Protein AF-A0AAW3Z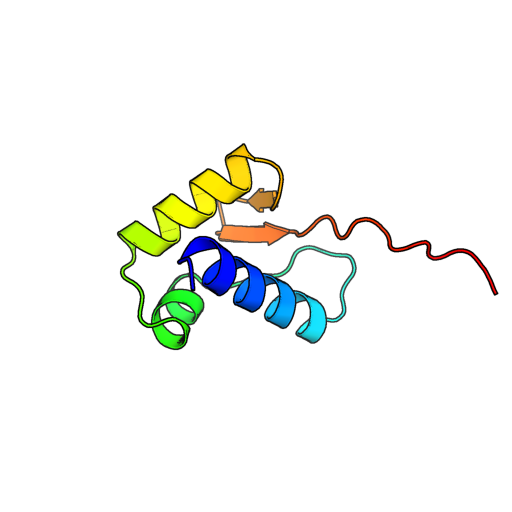XH7-F1 (afdb_monomer_lite)

InterPro domains:
  IPR036388 Winged helix-like DNA-binding domain superfamily [G3DSA:1.10.10.10] (1-69)

Structure (mmCIF, N/CA/C/O backbone):
data_AF-A0AAW3ZXH7-F1
#
_entry.id   AF-A0AAW3ZXH7-F1
#
loop_
_atom_site.group_PDB
_atom_site.id
_atom_site.type_symbol
_atom_site.label_atom_id
_atom_site.label_alt_id
_atom_site.label_comp_id
_atom_site.label_asym_id
_atom_site.label_entity_id
_atom_site.label_seq_id
_atom_site.pdbx_PDB_ins_code
_atom_site.Cartn_x
_atom_site.Cartn_y
_atom_site.Cartn_z
_atom_site.occupancy
_atom_site.B_iso_or_equiv
_atom_site.auth_seq_id
_atom_site.auth_comp_id
_atom_site.auth_asym_id
_atom_site.auth_atom_id
_atom_site.pdbx_PDB_model_num
ATOM 1 N N . MET A 1 1 ? -1.286 14.985 10.708 1.00 56.84 1 MET A N 1
ATOM 2 C CA . MET A 1 1 ? -1.137 14.190 9.460 1.00 56.84 1 MET A CA 1
ATOM 3 C C . MET A 1 1 ? -1.966 12.923 9.584 1.00 56.84 1 MET A C 1
ATOM 5 O O . MET A 1 1 ? -1.729 12.175 10.524 1.00 56.84 1 MET A O 1
ATOM 9 N N . ASN A 1 2 ? -2.925 12.710 8.679 1.00 82.69 2 ASN A N 1
ATOM 10 C CA . ASN A 1 2 ? -3.777 11.517 8.649 1.00 82.69 2 ASN A CA 1
ATOM 11 C C . ASN A 1 2 ? -2.942 10.246 8.352 1.00 82.69 2 ASN A C 1
ATOM 13 O O . ASN A 1 2 ? -1.942 10.316 7.638 1.00 82.69 2 ASN A O 1
ATOM 17 N N . VAL A 1 3 ? -3.315 9.092 8.906 1.00 83.38 3 VAL A N 1
ATOM 18 C CA . VAL A 1 3 ? -2.579 7.821 8.747 1.00 83.38 3 VAL A CA 1
ATOM 19 C C . VAL A 1 3 ? -2.520 7.391 7.279 1.00 83.38 3 VAL A C 1
ATOM 21 O O . VAL A 1 3 ? -1.457 7.005 6.793 1.00 83.38 3 VAL A O 1
ATOM 24 N N . GLN A 1 4 ? -3.625 7.570 6.551 1.00 83.94 4 GLN A N 1
ATOM 25 C CA . GLN A 1 4 ? -3.706 7.341 5.106 1.00 83.94 4 GLN A CA 1
ATOM 26 C C . GLN A 1 4 ? -2.621 8.096 4.332 1.00 83.94 4 GLN A C 1
ATOM 28 O O . GLN A 1 4 ? -1.937 7.507 3.499 1.00 83.94 4 GLN A O 1
ATOM 33 N N . SER A 1 5 ? -2.387 9.377 4.642 1.00 86.19 5 SER A N 1
ATOM 34 C CA . SER A 1 5 ? -1.386 10.163 3.915 1.00 86.19 5 SER A CA 1
ATOM 35 C C . SER A 1 5 ? 0.051 9.769 4.252 1.00 86.19 5 SER A C 1
ATOM 37 O O . SER A 1 5 ? 0.929 9.926 3.406 1.00 86.19 5 SER A O 1
ATOM 39 N N . LYS A 1 6 ? 0.313 9.214 5.443 1.00 88.12 6 LYS A N 1
ATOM 40 C CA . LYS A 1 6 ? 1.622 8.626 5.779 1.00 88.12 6 LYS A CA 1
ATOM 41 C C . LYS A 1 6 ? 1.895 7.364 4.965 1.00 88.12 6 LYS A C 1
ATOM 43 O O . LYS A 1 6 ? 2.960 7.259 4.365 1.00 88.12 6 LYS A O 1
ATOM 48 N N . ILE A 1 7 ? 0.929 6.447 4.919 1.00 86.12 7 ILE A N 1
ATOM 49 C CA . ILE A 1 7 ? 1.045 5.191 4.165 1.00 86.12 7 ILE A CA 1
ATOM 50 C C . ILE A 1 7 ? 1.194 5.477 2.672 1.00 86.12 7 ILE A C 1
ATOM 52 O O . ILE A 1 7 ? 2.099 4.947 2.034 1.00 86.12 7 ILE A O 1
ATOM 56 N N . LEU A 1 8 ? 0.387 6.390 2.133 1.00 84.94 8 LEU A N 1
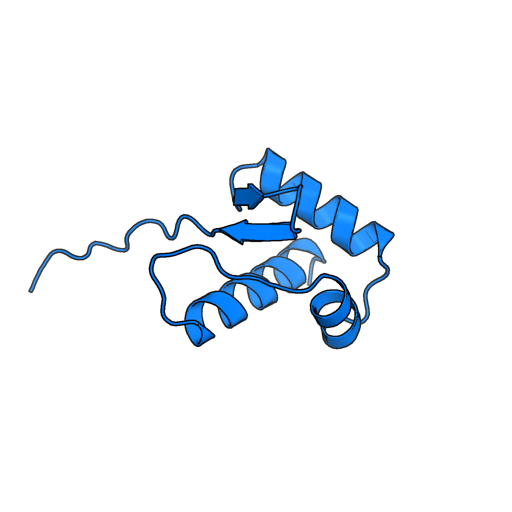ATOM 57 C CA . LEU A 1 8 ? 0.449 6.746 0.720 1.00 84.94 8 LEU A CA 1
ATOM 58 C C . LEU A 1 8 ? 1.793 7.395 0.356 1.00 84.94 8 LEU A C 1
ATOM 60 O O . LEU A 1 8 ? 2.405 7.003 -0.630 1.00 84.94 8 LEU A O 1
ATOM 64 N N . LYS A 1 9 ? 2.321 8.298 1.197 1.00 88.00 9 LYS A N 1
ATOM 65 C CA . LYS A 1 9 ? 3.671 8.865 1.010 1.00 88.00 9 LYS A CA 1
ATOM 66 C C . LYS A 1 9 ? 4.762 7.796 1.011 1.00 88.00 9 LYS A C 1
ATOM 68 O O . LYS A 1 9 ? 5.667 7.872 0.184 1.00 88.00 9 LYS A O 1
ATOM 73 N N . PHE A 1 10 ? 4.686 6.824 1.918 1.00 88.31 10 PHE A N 1
ATOM 74 C CA . PHE A 1 10 ? 5.651 5.727 1.985 1.00 88.31 10 PHE A CA 1
ATOM 75 C C . PHE A 1 10 ? 5.599 4.854 0.726 1.00 88.31 10 PHE A C 1
ATOM 77 O O . PHE A 1 10 ? 6.632 4.625 0.103 1.00 88.31 10 PHE A O 1
ATOM 84 N N . ILE A 1 11 ? 4.398 4.453 0.295 1.00 84.94 11 ILE A N 1
ATOM 85 C CA . ILE A 1 11 ? 4.202 3.667 -0.932 1.00 84.94 11 ILE A CA 1
ATOM 86 C C . ILE A 1 11 ? 4.732 4.437 -2.147 1.00 84.94 11 ILE A C 1
ATOM 88 O O . ILE A 1 11 ? 5.542 3.914 -2.905 1.00 84.94 11 ILE A O 1
ATOM 92 N N . THR A 1 12 ? 4.356 5.709 -2.306 1.00 84.94 12 THR A N 1
ATOM 93 C CA . THR A 1 12 ? 4.838 6.546 -3.415 1.00 84.94 12 THR A CA 1
ATOM 94 C C . THR A 1 12 ? 6.359 6.699 -3.406 1.00 84.94 12 THR A C 1
ATOM 96 O O . THR A 1 12 ? 6.971 6.675 -4.471 1.00 84.94 12 THR A O 1
ATOM 99 N N . LYS A 1 13 ? 6.984 6.847 -2.231 1.00 88.44 13 LYS A N 1
ATOM 100 C CA . LYS A 1 13 ? 8.446 6.909 -2.104 1.00 88.44 13 LYS A CA 1
ATOM 101 C C . LYS A 1 13 ? 9.091 5.612 -2.601 1.00 88.44 13 LYS A C 1
ATOM 103 O O . LYS A 1 13 ? 9.954 5.684 -3.466 1.00 88.44 13 LYS A O 1
ATOM 108 N N . LYS A 1 14 ? 8.627 4.451 -2.128 1.00 86.12 14 LYS A N 1
ATOM 109 C CA . LYS A 1 14 ? 9.151 3.138 -2.542 1.00 86.12 14 LYS A CA 1
ATOM 110 C C . LYS A 1 14 ? 9.028 2.889 -4.039 1.00 86.12 14 LYS A C 1
ATOM 112 O O . LYS A 1 14 ? 9.948 2.362 -4.649 1.00 86.12 14 LYS A O 1
ATOM 117 N N . ILE A 1 15 ? 7.927 3.319 -4.641 1.00 79.88 15 ILE A N 1
ATOM 118 C CA . ILE A 1 15 ? 7.711 3.166 -6.082 1.00 79.88 15 ILE A CA 1
ATOM 119 C C . ILE A 1 15 ? 8.644 4.074 -6.884 1.00 79.88 15 ILE A C 1
ATOM 121 O O . ILE A 1 15 ? 9.242 3.631 -7.859 1.00 79.88 15 ILE A O 1
ATOM 125 N N . LYS A 1 16 ? 8.834 5.325 -6.443 1.00 83.81 16 LYS A N 1
ATOM 126 C CA . LYS A 1 16 ? 9.819 6.228 -7.056 1.00 83.81 16 LYS A CA 1
ATOM 127 C C . LYS A 1 16 ? 11.246 5.692 -6.938 1.00 83.81 16 LYS A C 1
ATOM 129 O O . LYS A 1 16 ? 12.009 5.829 -7.883 1.00 83.81 16 LYS A O 1
ATOM 134 N N . GLU A 1 17 ? 11.592 5.086 -5.804 1.00 85.81 17 GLU A N 1
ATOM 135 C CA . GLU A 1 17 ? 12.896 4.441 -5.592 1.00 85.81 17 GLU A CA 1
ATOM 136 C C . GLU A 1 17 ? 13.081 3.203 -6.477 1.00 85.81 17 GLU A C 1
ATOM 138 O O . GLU A 1 17 ? 14.173 2.989 -6.994 1.00 85.81 17 GLU A O 1
ATOM 143 N N . ALA A 1 18 ? 12.022 2.416 -6.686 1.00 81.31 18 ALA A N 1
ATOM 144 C CA . ALA A 1 18 ? 12.057 1.236 -7.547 1.00 81.31 18 ALA A CA 1
ATOM 145 C C . ALA A 1 18 ? 12.215 1.582 -9.039 1.00 81.31 18 ALA A C 1
ATOM 147 O O . ALA A 1 18 ? 12.672 0.735 -9.801 1.00 81.31 18 ALA A O 1
ATOM 148 N N . ASN A 1 19 ? 11.856 2.809 -9.445 1.00 80.75 19 ASN A N 1
ATOM 149 C CA . ASN A 1 19 ? 12.002 3.334 -10.808 1.00 80.75 19 ASN A CA 1
ATOM 150 C C . ASN A 1 19 ? 11.521 2.351 -11.893 1.00 80.75 19 ASN A C 1
ATOM 152 O O . ASN A 1 19 ? 12.211 2.090 -12.878 1.00 80.75 19 ASN A O 1
ATOM 156 N N . THR A 1 20 ? 10.342 1.771 -11.676 1.00 72.12 20 THR A N 1
ATOM 157 C CA . THR A 1 20 ? 9.749 0.761 -12.551 1.00 72.12 20 THR A CA 1
ATOM 158 C C . THR A 1 20 ? 8.313 1.135 -12.901 1.00 72.12 20 THR A C 1
ATOM 160 O O . THR A 1 20 ? 7.606 1.736 -12.090 1.00 72.12 20 THR A O 1
ATOM 163 N N . ASP A 1 21 ? 7.900 0.766 -14.113 1.00 69.94 21 ASP A N 1
ATOM 164 C CA . ASP A 1 21 ? 6.511 0.848 -14.577 1.00 69.94 21 ASP A CA 1
ATOM 165 C C . ASP A 1 21 ? 5.703 -0.418 -14.169 1.00 69.94 21 ASP A C 1
ATOM 167 O O . ASP A 1 21 ? 4.528 -0.544 -14.515 1.00 69.94 21 ASP A O 1
ATOM 171 N N . ASP A 1 22 ? 6.327 -1.350 -13.432 1.00 75.12 22 ASP A N 1
ATOM 172 C CA . ASP A 1 22 ? 5.765 -2.634 -12.984 1.00 75.12 22 ASP A CA 1
ATOM 173 C C . ASP A 1 22 ? 5.387 -2.640 -11.480 1.00 75.12 22 ASP A C 1
ATOM 175 O O . ASP A 1 22 ? 5.556 -1.654 -10.756 1.00 75.12 22 ASP A O 1
ATOM 179 N N . TRP A 1 23 ? 4.858 -3.762 -10.988 1.00 73.12 23 TRP A N 1
ATOM 180 C CA . TRP A 1 23 ? 4.503 -3.976 -9.583 1.00 73.12 23 TRP A CA 1
ATOM 181 C C . TRP A 1 23 ? 5.716 -3.849 -8.657 1.00 73.12 23 TRP A C 1
ATOM 183 O O . TRP A 1 23 ? 6.786 -4.399 -8.916 1.00 73.12 23 TRP A O 1
ATOM 193 N N . VAL A 1 24 ? 5.529 -3.179 -7.516 1.00 76.12 24 VAL A N 1
ATOM 194 C CA . VAL A 1 24 ? 6.574 -3.010 -6.502 1.00 76.12 24 VAL A CA 1
ATOM 195 C C . VAL A 1 24 ? 6.213 -3.815 -5.263 1.00 76.12 24 VAL A C 1
ATOM 197 O O . VAL A 1 24 ? 5.171 -3.623 -4.631 1.00 76.12 24 VAL A O 1
ATOM 200 N N . TYR A 1 25 ? 7.103 -4.724 -4.878 1.00 80.62 25 TYR A N 1
ATOM 201 C CA . TYR A 1 25 ? 6.968 -5.411 -3.604 1.00 80.62 25 TYR A CA 1
ATOM 202 C C . TYR A 1 25 ? 7.288 -4.459 -2.456 1.00 80.62 25 TYR A C 1
ATOM 204 O O . TYR A 1 25 ? 8.381 -3.901 -2.379 1.00 80.62 25 TYR A O 1
ATOM 212 N N . ILE A 1 26 ? 6.327 -4.287 -1.550 1.00 80.38 26 ILE A N 1
ATOM 213 C CA . ILE A 1 26 ? 6.502 -3.498 -0.334 1.00 80.38 26 ILE A CA 1
ATOM 214 C C . ILE A 1 26 ? 6.100 -4.377 0.842 1.00 80.38 26 ILE A C 1
ATOM 216 O O . ILE A 1 26 ? 4.941 -4.758 0.989 1.00 80.38 26 ILE A O 1
ATOM 220 N N . SER A 1 27 ? 7.057 -4.677 1.715 1.00 79.12 27 SER A N 1
ATOM 221 C CA . SER A 1 27 ? 6.782 -5.492 2.893 1.00 79.12 27 SER A CA 1
ATOM 222 C C . SER A 1 27 ? 5.905 -4.734 3.895 1.00 79.12 27 SER A C 1
ATOM 224 O O . SER A 1 27 ? 6.201 -3.600 4.284 1.00 79.12 27 SER A O 1
ATOM 226 N N . GLN A 1 28 ? 4.849 -5.385 4.392 1.00 78.31 28 GLN A N 1
ATOM 227 C CA . GLN A 1 28 ? 4.043 -4.836 5.487 1.00 78.31 28 GLN A CA 1
ATOM 228 C C . GLN A 1 28 ? 4.866 -4.600 6.756 1.00 78.31 28 GLN A C 1
ATOM 230 O O . GLN A 1 28 ? 4.610 -3.637 7.481 1.00 78.31 28 GLN A O 1
ATOM 235 N N . ASP A 1 29 ? 5.845 -5.459 7.042 1.00 81.88 29 ASP A N 1
ATOM 236 C CA . ASP A 1 29 ? 6.686 -5.314 8.230 1.00 81.88 29 ASP A CA 1
ATOM 237 C C . ASP A 1 29 ? 7.672 -4.158 8.101 1.00 81.88 29 ASP A C 1
ATOM 239 O O . ASP A 1 29 ? 7.932 -3.467 9.087 1.00 81.88 29 ASP A O 1
ATOM 243 N N . GLU A 1 30 ? 8.152 -3.878 6.891 1.00 83.38 30 GLU A N 1
ATOM 244 C CA . GLU A 1 30 ? 8.922 -2.667 6.614 1.00 83.38 30 GLU A CA 1
ATOM 245 C C . GLU A 1 30 ? 8.066 -1.414 6.841 1.00 83.38 30 GLU A C 1
ATOM 247 O O . GLU A 1 30 ? 8.457 -0.517 7.589 1.00 83.38 30 GLU A O 1
ATOM 252 N N . MET A 1 31 ? 6.849 -1.395 6.289 1.00 84.19 31 MET A N 1
ATOM 253 C CA . MET A 1 31 ? 5.919 -0.273 6.432 1.00 84.19 31 MET A CA 1
ATOM 254 C C . MET A 1 31 ? 5.545 -0.011 7.899 1.00 84.19 31 MET A C 1
ATOM 256 O O . MET A 1 31 ? 5.537 1.135 8.347 1.00 84.19 31 MET A O 1
ATOM 260 N N . LYS A 1 32 ? 5.275 -1.062 8.682 1.00 84.31 32 LYS A N 1
ATOM 261 C CA . LYS A 1 32 ? 5.028 -0.953 10.130 1.00 84.31 32 LYS A CA 1
ATOM 262 C C . LYS A 1 32 ? 6.210 -0.346 10.874 1.00 84.31 32 LYS A C 1
ATOM 264 O O . LYS A 1 32 ? 6.001 0.519 11.724 1.00 84.31 32 LYS A O 1
ATOM 269 N N . LYS A 1 33 ? 7.427 -0.825 10.588 1.00 86.38 33 LYS A N 1
ATOM 270 C CA . LYS A 1 33 ? 8.656 -0.384 11.261 1.00 86.38 33 LYS A CA 1
ATOM 271 C C . LYS A 1 33 ? 8.949 1.081 10.960 1.00 86.38 33 LYS A C 1
ATOM 273 O O . LYS A 1 33 ? 9.157 1.851 11.894 1.00 86.38 33 LYS A O 1
ATOM 278 N N . GLU A 1 34 ? 8.898 1.475 9.690 1.00 87.75 34 GLU A N 1
ATOM 279 C CA . GLU A 1 34 ? 9.136 2.862 9.274 1.00 87.75 34 GLU A CA 1
ATOM 280 C C . GLU A 1 34 ? 8.068 3.818 9.811 1.00 87.75 34 GLU A C 1
ATOM 282 O O . GLU A 1 34 ? 8.384 4.879 10.348 1.00 87.75 34 GLU A O 1
ATOM 287 N N . LEU A 1 35 ? 6.790 3.445 9.702 1.00 87.44 35 LEU A N 1
ATOM 288 C CA . LEU A 1 35 ? 5.689 4.336 10.070 1.00 87.44 35 LEU A CA 1
ATOM 289 C C . LEU A 1 35 ? 5.335 4.289 11.560 1.00 87.44 35 LEU A C 1
ATOM 291 O O . LEU A 1 35 ? 4.539 5.117 12.012 1.00 87.44 35 LEU A O 1
ATOM 295 N N . ARG A 1 36 ? 5.918 3.349 12.318 1.00 89.44 36 ARG A N 1
ATOM 296 C CA . ARG A 1 36 ? 5.587 3.046 13.722 1.00 89.44 36 ARG A CA 1
ATOM 297 C C . ARG A 1 36 ? 4.078 2.861 13.923 1.00 89.44 36 ARG A C 1
ATOM 299 O O . ARG A 1 36 ? 3.483 3.426 14.839 1.00 89.44 36 ARG A O 1
ATOM 306 N N . LEU A 1 37 ? 3.455 2.096 13.027 1.00 87.12 37 LEU A N 1
ATOM 307 C CA . LEU A 1 37 ? 2.017 1.806 13.031 1.00 87.12 37 LEU A CA 1
ATOM 308 C C . LEU A 1 37 ? 1.753 0.342 13.390 1.00 87.12 37 LEU A C 1
ATOM 310 O O . LEU A 1 37 ? 2.553 -0.544 13.088 1.00 87.12 37 LEU A O 1
ATOM 314 N N . SER A 1 38 ? 0.594 0.079 13.998 1.00 86.00 38 SER A N 1
ATOM 315 C CA . SER A 1 38 ? 0.162 -1.291 14.274 1.00 86.00 38 SER A CA 1
ATOM 316 C C . SER A 1 38 ? -0.217 -2.026 12.984 1.00 86.00 38 SER A C 1
ATOM 318 O O . SER A 1 38 ? -0.643 -1.417 11.99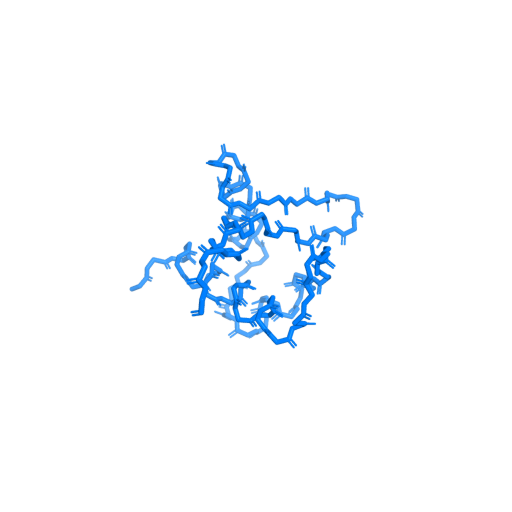9 1.00 86.00 38 SER A O 1
ATOM 320 N N . HIS A 1 39 ? -0.111 -3.361 13.000 1.00 84.06 39 HIS A N 1
ATOM 321 C CA . HIS A 1 39 ? -0.511 -4.200 11.862 1.00 84.06 39 HIS A CA 1
ATOM 322 C C . HIS A 1 39 ? -1.950 -3.926 11.422 1.00 84.06 39 HIS A C 1
ATOM 324 O O . HIS A 1 39 ? -2.225 -3.804 10.232 1.00 84.06 39 HIS A O 1
ATOM 330 N N . GLN A 1 40 ? -2.858 -3.810 12.392 1.00 86.50 40 GLN A N 1
ATOM 331 C CA . GLN A 1 40 ? -4.276 -3.607 12.136 1.00 86.50 40 GLN A CA 1
ATOM 332 C C . GLN A 1 40 ? -4.530 -2.279 11.420 1.00 86.50 40 GLN A C 1
ATOM 334 O O . GLN A 1 40 ? -5.243 -2.260 10.421 1.00 86.50 40 GLN A O 1
ATOM 339 N N . ILE A 1 41 ? -3.887 -1.197 11.871 1.00 86.62 41 ILE A N 1
ATOM 340 C CA . ILE A 1 41 ? -4.018 0.125 11.251 1.00 86.62 41 ILE A CA 1
ATOM 341 C C . ILE A 1 41 ? -3.489 0.100 9.814 1.00 86.62 41 ILE A C 1
ATOM 343 O O . ILE A 1 41 ? -4.155 0.599 8.908 1.00 86.62 41 ILE A O 1
ATOM 347 N N . VAL A 1 42 ? -2.319 -0.507 9.592 1.00 85.62 42 VAL A N 1
ATOM 348 C CA . VAL A 1 42 ? -1.721 -0.6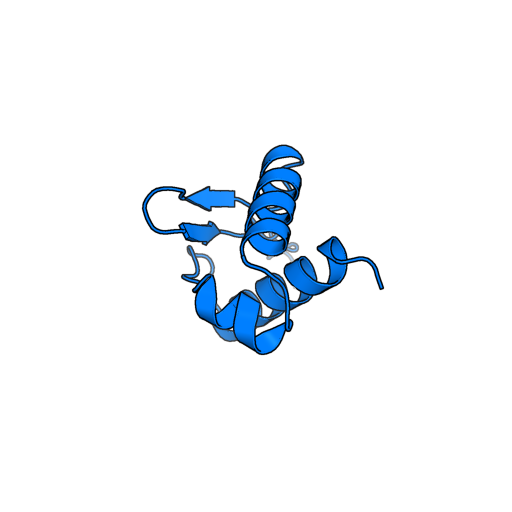33 8.253 1.00 85.62 42 VAL A CA 1
ATOM 349 C C . VAL A 1 42 ? -2.654 -1.407 7.324 1.00 85.62 42 VAL A C 1
ATOM 351 O O . VAL A 1 42 ? -3.016 -0.908 6.262 1.00 85.62 42 VAL A O 1
ATOM 354 N N . ARG A 1 43 ? -3.124 -2.583 7.750 1.00 84.94 43 ARG A N 1
ATOM 355 C CA . ARG A 1 43 ? -4.003 -3.444 6.949 1.00 84.94 43 ARG A CA 1
ATOM 356 C C . ARG A 1 43 ? -5.344 -2.783 6.634 1.00 84.94 43 ARG A C 1
ATOM 358 O O . ARG A 1 43 ? -5.800 -2.855 5.496 1.00 84.94 43 ARG A O 1
ATOM 365 N N . GLN A 1 44 ? -5.961 -2.133 7.617 1.00 88.19 44 GLN A N 1
ATOM 366 C CA . GLN A 1 44 ? -7.226 -1.426 7.426 1.00 88.19 44 GLN A CA 1
ATOM 367 C C . GLN A 1 44 ? -7.062 -0.260 6.450 1.00 88.19 44 GLN A C 1
ATOM 369 O O . GLN A 1 44 ? -7.830 -0.143 5.500 1.00 88.19 44 GLN A O 1
ATOM 374 N N . THR A 1 45 ? -6.003 0.531 6.616 1.00 87.00 45 THR A N 1
ATOM 375 C CA . THR A 1 45 ? -5.723 1.669 5.737 1.00 87.00 45 THR A CA 1
ATOM 376 C C . THR A 1 45 ? -5.439 1.227 4.301 1.00 87.00 45 THR A C 1
ATOM 378 O O . THR A 1 45 ? -5.945 1.827 3.359 1.00 87.00 45 THR A O 1
ATOM 381 N N . ILE A 1 46 ? -4.664 0.155 4.108 1.00 84.75 46 ILE A N 1
ATOM 382 C CA . ILE A 1 46 ? -4.410 -0.419 2.777 1.00 84.75 46 ILE A CA 1
ATOM 383 C C . ILE A 1 46 ? -5.720 -0.879 2.131 1.00 84.75 46 ILE A C 1
ATOM 385 O O . ILE A 1 46 ? -5.951 -0.600 0.958 1.00 84.75 46 ILE A O 1
ATOM 389 N N . LYS A 1 47 ? -6.599 -1.542 2.893 1.00 86.19 47 LYS A N 1
ATOM 390 C CA . LYS A 1 47 ? -7.910 -1.983 2.400 1.00 86.19 47 LYS A CA 1
ATOM 391 C C . LYS A 1 47 ? -8.786 -0.800 1.980 1.00 86.19 47 LYS A C 1
ATOM 393 O O . LYS A 1 47 ? -9.416 -0.859 0.930 1.00 86.19 47 LYS A O 1
ATOM 398 N N . GLU A 1 48 ? -8.802 0.275 2.762 1.00 87.25 48 GLU A N 1
ATOM 399 C CA . GLU A 1 48 ? -9.514 1.511 2.416 1.00 87.25 48 GLU A CA 1
ATOM 400 C C . GLU A 1 48 ? -8.964 2.136 1.128 1.00 87.25 48 GLU A C 1
ATOM 402 O O . GLU A 1 48 ? -9.734 2.421 0.216 1.00 87.25 48 GLU A O 1
ATOM 407 N N . LEU A 1 49 ? -7.639 2.274 1.011 1.00 84.06 49 LEU A N 1
ATOM 408 C CA . LEU A 1 49 ? -6.977 2.814 -0.185 1.00 84.06 49 LEU A CA 1
ATOM 409 C C . LEU A 1 49 ? -7.198 1.946 -1.435 1.00 84.06 49 LEU A C 1
ATOM 411 O O . LEU A 1 49 ? -7.302 2.467 -2.545 1.00 84.06 49 LEU A O 1
ATOM 415 N N . LYS A 1 50 ? -7.273 0.623 -1.267 1.00 84.00 50 LYS A N 1
ATOM 416 C CA . LYS A 1 50 ? -7.625 -0.313 -2.341 1.00 84.00 50 LYS A CA 1
ATOM 417 C C . LYS A 1 50 ? -9.069 -0.101 -2.792 1.00 84.00 50 LYS A C 1
ATOM 419 O O . LYS A 1 50 ? -9.331 0.006 -3.984 1.00 84.00 50 LYS A O 1
ATOM 424 N N . ASN A 1 51 ? -9.999 0.005 -1.844 1.00 85.19 51 ASN A N 1
ATOM 425 C CA . ASN A 1 51 ? -11.422 0.189 -2.133 1.00 85.19 51 ASN A CA 1
ATOM 426 C C . ASN A 1 51 ? -11.728 1.529 -2.817 1.00 85.19 51 ASN A C 1
ATOM 428 O O . ASN A 1 51 ? -12.679 1.609 -3.587 1.00 85.19 51 ASN A O 1
ATOM 432 N N . THR A 1 52 ? -10.931 2.572 -2.567 1.00 83.25 52 THR A N 1
ATOM 433 C CA . THR A 1 52 ? -11.047 3.856 -3.279 1.00 83.25 52 THR A CA 1
ATOM 434 C C . THR A 1 52 ? -10.398 3.843 -4.664 1.00 83.25 52 THR A C 1
ATOM 436 O O . THR A 1 52 ? -10.503 4.829 -5.389 1.00 83.25 52 THR A O 1
ATOM 439 N N . GLY A 1 53 ? -9.711 2.759 -5.042 1.00 79.00 53 GLY A N 1
ATOM 440 C CA . GLY A 1 53 ? -8.967 2.656 -6.298 1.00 79.00 53 GLY A CA 1
ATOM 441 C C . GLY A 1 53 ? -7.672 3.473 -6.326 1.00 79.00 53 GLY A C 1
ATOM 442 O O . GLY A 1 53 ? -7.077 3.627 -7.389 1.00 79.00 53 GLY A O 1
ATOM 443 N N . MET A 1 54 ? -7.219 3.999 -5.180 1.00 76.69 54 MET A N 1
ATOM 444 C CA . MET A 1 54 ? -5.976 4.775 -5.091 1.00 76.69 54 MET A CA 1
ATOM 445 C C . MET A 1 54 ? -4.721 3.912 -5.232 1.00 76.69 54 MET A C 1
ATOM 447 O O . MET A 1 54 ? -3.685 4.420 -5.655 1.00 76.69 54 MET A O 1
ATOM 451 N N . ILE A 1 55 ? -4.793 2.636 -4.851 1.00 77.75 55 ILE A N 1
ATOM 452 C CA . ILE A 1 55 ? -3.707 1.661 -4.989 1.00 77.75 55 ILE A CA 1
ATOM 453 C C . ILE A 1 55 ? -4.265 0.336 -5.510 1.00 77.75 55 ILE A C 1
ATOM 455 O O . ILE A 1 55 ? -5.392 -0.040 -5.188 1.00 77.75 55 ILE A O 1
ATOM 459 N N . LEU A 1 56 ? -3.459 -0.395 -6.274 1.00 75.12 56 LEU A N 1
ATOM 460 C CA . LEU A 1 56 ? -3.717 -1.789 -6.607 1.00 75.12 56 LEU A CA 1
ATOM 461 C C . LEU A 1 56 ? -2.868 -2.659 -5.679 1.00 75.12 56 LEU A C 1
ATOM 463 O O . LEU A 1 56 ? -1.691 -2.387 -5.454 1.00 75.12 56 LEU A O 1
ATOM 467 N N . VAL A 1 57 ? -3.472 -3.693 -5.105 1.00 74.94 57 VAL A N 1
ATOM 468 C CA . VAL A 1 57 ? -2.782 -4.605 -4.187 1.00 74.94 57 VAL A CA 1
ATOM 469 C C . VAL A 1 57 ? -3.108 -6.028 -4.596 1.00 74.94 57 VAL A C 1
ATOM 471 O O . VAL A 1 57 ? -4.289 -6.390 -4.649 1.00 74.94 57 VAL A O 1
ATOM 474 N N . ASP A 1 58 ? -2.070 -6.813 -4.868 1.00 72.38 58 ASP A N 1
ATOM 475 C CA . ASP A 1 58 ? -2.178 -8.265 -4.957 1.00 72.38 58 ASP A CA 1
ATOM 476 C C . ASP A 1 58 ? -2.172 -8.833 -3.535 1.00 72.38 58 ASP A C 1
ATOM 478 O O . ASP A 1 58 ? -1.161 -8.787 -2.832 1.00 72.38 58 ASP A O 1
ATOM 482 N N . ASP A 1 59 ? -3.321 -9.345 -3.097 1.00 66.75 59 ASP A N 1
ATOM 483 C CA . ASP A 1 59 ? -3.513 -9.832 -1.731 1.00 66.75 59 ASP A CA 1
ATOM 484 C C . ASP A 1 59 ? -2.758 -11.145 -1.456 1.00 66.75 59 ASP A C 1
ATOM 486 O O . ASP A 1 59 ? -2.548 -11.471 -0.287 1.00 66.75 59 ASP A O 1
ATOM 490 N N . TYR A 1 60 ? -2.330 -11.883 -2.492 1.00 57.25 60 TYR A N 1
ATOM 491 C CA . TYR A 1 60 ? -1.605 -13.151 -2.326 1.00 57.25 60 TYR A CA 1
ATOM 492 C C . TYR A 1 60 ? -0.178 -12.940 -1.817 1.00 57.25 60 TYR A C 1
ATOM 494 O O . TYR A 1 60 ? 0.289 -13.684 -0.958 1.00 57.25 60 TYR A O 1
ATOM 502 N N . ASN A 1 61 ? 0.493 -11.903 -2.319 1.00 55.75 61 ASN A N 1
ATOM 503 C CA . ASN A 1 61 ? 1.879 -11.582 -1.972 1.00 55.75 61 ASN A CA 1
ATOM 504 C C . ASN A 1 61 ? 2.029 -10.216 -1.290 1.00 55.75 61 ASN A C 1
ATOM 506 O O . ASN A 1 61 ? 3.148 -9.805 -0.995 1.00 55.75 61 ASN A O 1
ATOM 510 N N . LEU A 1 62 ? 0.926 -9.495 -1.056 1.00 59.34 62 LEU A N 1
ATOM 511 C CA . LEU A 1 62 ? 0.938 -8.092 -0.626 1.00 59.34 62 LEU A CA 1
ATOM 512 C C . LEU A 1 62 ? 1.835 -7.233 -1.536 1.00 59.34 62 LEU A C 1
ATOM 514 O O . LEU A 1 62 ? 2.573 -6.370 -1.063 1.00 59.34 62 LEU A O 1
ATOM 518 N N . LEU A 1 63 ? 1.791 -7.487 -2.849 1.00 56.34 63 LEU A N 1
ATOM 519 C CA . LEU A 1 63 ? 2.482 -6.661 -3.840 1.00 56.34 63 LEU A CA 1
ATOM 520 C C . LEU A 1 63 ? 1.661 -5.394 -4.061 1.00 56.34 63 LEU A C 1
ATOM 522 O O . LEU A 1 63 ? 0.442 -5.455 -4.230 1.00 56.34 63 LEU A O 1
ATOM 526 N N . PHE A 1 64 ? 2.326 -4.245 -4.069 1.00 62.25 64 PHE A N 1
ATOM 527 C CA . PHE A 1 64 ? 1.683 -2.955 -4.266 1.00 62.25 64 PHE A CA 1
ATOM 528 C C . PHE A 1 64 ? 1.975 -2.474 -5.682 1.00 62.25 64 PHE A C 1
ATOM 530 O O . PHE A 1 64 ? 3.106 -2.171 -6.051 1.00 62.25 64 PHE A O 1
ATOM 537 N N . GLY A 1 65 ? 0.928 -2.392 -6.487 1.00 52.81 65 GLY A N 1
ATOM 538 C CA . GLY A 1 65 ? 0.956 -1.762 -7.794 1.00 52.81 65 GLY A CA 1
ATOM 539 C C . GLY A 1 65 ? 0.341 -0.389 -7.655 1.00 52.81 65 GLY A C 1
ATOM 540 O O . GLY A 1 65 ? -0.804 -0.241 -7.231 1.00 52.81 65 GLY A O 1
ATOM 541 N N . TYR A 1 66 ? 1.079 0.648 -8.010 1.00 52.44 66 TYR A N 1
ATOM 542 C CA . TYR A 1 66 ? 0.451 1.936 -8.236 1.00 52.44 66 TYR A CA 1
ATOM 543 C C . TYR A 1 66 ? 0.265 2.060 -9.734 1.00 52.44 66 TYR A C 1
ATOM 545 O O . TYR A 1 66 ? 1.239 2.086 -10.481 1.00 52.44 66 TYR A O 1
ATOM 553 N N . LYS A 1 67 ? -0.989 2.166 -10.179 1.00 45.53 67 LYS A N 1
ATOM 554 C CA . LYS A 1 67 ? -1.248 2.771 -11.477 1.00 45.53 67 LYS A CA 1
ATOM 555 C C . LYS A 1 67 ? -0.909 4.242 -11.283 1.00 45.53 67 LYS A C 1
ATOM 557 O O . LYS A 1 67 ? -1.774 5.033 -10.912 1.00 45.53 67 LYS A O 1
ATOM 562 N N . LEU A 1 68 ? 0.371 4.593 -11.443 1.00 44.75 68 LEU A N 1
ATOM 563 C CA . LEU A 1 68 ? 0.736 5.982 -11.684 1.00 44.75 68 LEU A CA 1
ATOM 564 C C . LEU A 1 68 ? -0.234 6.403 -12.790 1.00 44.75 68 LEU A C 1
ATOM 566 O O . LEU A 1 68 ? -0.299 5.693 -13.801 1.00 44.75 68 LEU A O 1
ATOM 570 N N . PRO A 1 69 ? -1.053 7.465 -12.625 1.00 38.12 69 PRO A N 1
ATOM 571 C CA . PRO A 1 69 ? -1.583 8.090 -13.821 1.00 38.12 69 PRO A CA 1
ATOM 572 C C . PRO A 1 69 ? -0.336 8.293 -14.661 1.00 38.12 69 PRO A C 1
ATOM 574 O O . PRO A 1 69 ? 0.617 8.885 -14.147 1.00 38.12 69 PRO A O 1
ATOM 577 N N . CYS A 1 70 ? -0.272 7.654 -15.837 1.00 40.81 70 CYS A N 1
ATOM 578 C CA . CYS A 1 70 ? 0.802 7.900 -16.776 1.00 40.81 70 CYS A CA 1
ATOM 579 C C . CYS A 1 70 ? 0.832 9.414 -16.865 1.00 40.81 70 CYS A C 1
ATOM 581 O O . CYS A 1 70 ? -0.089 10.018 -17.416 1.00 40.81 70 CYS A O 1
ATOM 583 N N . VAL A 1 71 ? 1.793 10.034 -16.184 1.00 42.69 71 VAL A N 1
ATOM 584 C CA . VAL A 1 71 ? 2.026 11.452 -16.315 1.00 42.69 71 VAL A CA 1
ATOM 585 C C . VAL A 1 71 ? 2.492 11.493 -17.736 1.00 42.69 71 VAL A C 1
ATOM 587 O O . VAL A 1 71 ? 3.610 11.058 -17.979 1.00 42.69 71 VAL A O 1
ATOM 590 N N . LEU A 1 72 ? 1.559 11.811 -18.637 1.00 44.88 72 LEU A N 1
ATOM 591 C CA . LEU A 1 72 ? 1.783 12.372 -19.952 1.00 44.88 72 LEU A CA 1
ATOM 592 C C . LEU A 1 72 ? 3.232 12.118 -20.384 1.00 44.88 72 LEU A C 1
ATOM 594 O O . LEU A 1 72 ? 4.060 13.025 -20.349 1.00 44.88 72 LEU A O 1
ATOM 598 N N . LYS A 1 73 ? 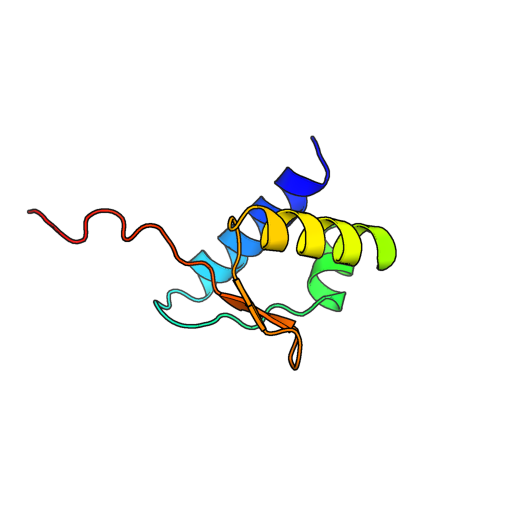3.570 10.857 -20.709 1.00 39.41 73 LYS A N 1
ATOM 599 C CA . LYS A 1 73 ? 4.813 10.520 -21.420 1.00 39.41 73 LYS A CA 1
ATOM 600 C C . LYS A 1 73 ? 4.563 10.948 -22.868 1.00 39.41 73 LYS A C 1
ATOM 602 O O . LYS A 1 73 ? 4.459 10.123 -23.754 1.00 39.41 73 LYS A O 1
ATOM 607 N N . ASP A 1 74 ? 4.295 12.238 -23.037 1.00 46.00 74 ASP A N 1
ATOM 608 C CA . ASP A 1 74 ? 3.892 12.946 -24.245 1.00 46.00 74 ASP A CA 1
ATOM 609 C C . ASP A 1 74 ? 3.645 14.399 -23.787 1.00 46.00 74 ASP A C 1
ATOM 611 O O . ASP A 1 74 ? 2.663 14.678 -23.108 1.00 46.00 74 ASP A O 1
ATOM 615 N N . LYS A 1 75 ? 4.484 15.396 -24.063 1.00 40.03 75 LYS A N 1
ATOM 616 C CA . LYS A 1 75 ? 5.312 15.622 -25.247 1.00 40.03 75 LYS A CA 1
ATOM 617 C C . LYS A 1 75 ? 6.420 16.640 -24.943 1.00 40.03 75 LYS A C 1
ATOM 619 O O . LYS A 1 75 ? 6.139 17.644 -24.292 1.00 40.03 75 LYS A O 1
ATOM 624 N N . LYS A 1 76 ? 7.551 16.418 -25.626 1.00 38.12 76 LYS A N 1
ATOM 625 C CA . LYS A 1 76 ? 8.689 17.311 -25.926 1.00 38.12 76 LYS A CA 1
ATOM 626 C C . LYS A 1 76 ? 9.734 17.544 -24.844 1.00 38.12 76 LYS A C 1
ATOM 628 O O . LYS A 1 76 ? 9.428 18.210 -23.838 1.00 38.12 76 LYS A O 1
#

Foldseek 3Di:
DDPLVLLVVVVVVQCVVVVDLDWADDDLVNSCVVSVDDSVSSVVSVVVCVVVVQWDADPVRRIIHGPPVPPCPDDD

Sequence (76 aa):
MNVQSKILKFITKKIKEANTDDWVYISQD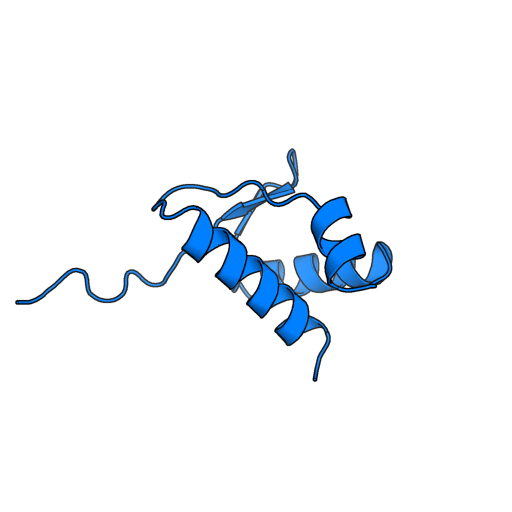EMKKELRLSHQIVRQTIKELKNTGMILVDDYNLLFGYKLPCVLKDKK

Secondary structure (DSSP, 8-state):
--HHHHHHHHHHHHHHHHT-SS-EE--HHHHHHHHT--HHHHHHHHHHHHHTTS-EEETTTTEEE-----------

pLDDT: mean 74.53, std 15.65, range [38.12, 89.44]

Organism: NCBI:txid1032243

Radius of gyration: 12.85 Å; chains: 1; bounding box: 24×30×40 Å